Protein AF-A0A9W6MUP1-F1 (afdb_monomer_lite)

Structure (mmCIF, N/CA/C/O backbone):
data_AF-A0A9W6MUP1-F1
#
_entry.id   AF-A0A9W6MUP1-F1
#
loop_
_atom_site.group_PDB
_atom_site.id
_atom_site.type_symbol
_atom_site.label_atom_id
_atom_site.label_alt_id
_atom_site.label_comp_id
_atom_site.label_asym_id
_atom_site.label_entity_id
_atom_site.label_seq_id
_atom_site.pdbx_PDB_ins_code
_atom_site.Cartn_x
_atom_site.Cartn_y
_atom_site.Cartn_z
_atom_site.occupancy
_atom_site.B_iso_or_equiv
_atom_site.auth_seq_id
_atom_site.auth_comp_id
_atom_site.auth_asym_id
_atom_site.auth_atom_id
_atom_site.pdbx_PDB_model_num
ATOM 1 N N . MET A 1 1 ? -12.604 -2.779 -19.911 1.00 37.41 1 MET A N 1
ATOM 2 C CA . MET A 1 1 ? -13.074 -3.951 -19.143 1.00 37.41 1 MET A CA 1
ATOM 3 C C . MET A 1 1 ? -12.880 -3.630 -17.674 1.00 37.41 1 MET A C 1
ATOM 5 O O . MET A 1 1 ? -11.778 -3.252 -17.299 1.00 37.41 1 MET A O 1
ATOM 9 N N . ILE A 1 2 ? -13.951 -3.653 -16.882 1.00 44.38 2 ILE A N 1
ATOM 10 C CA . ILE A 1 2 ? -13.878 -3.456 -15.431 1.00 44.38 2 ILE A CA 1
ATOM 11 C C . ILE A 1 2 ? -13.367 -4.789 -14.880 1.00 44.38 2 ILE A C 1
ATOM 13 O O . ILE A 1 2 ? -14.107 -5.764 -14.878 1.00 44.38 2 ILE A O 1
ATOM 17 N N . ASN A 1 3 ? -12.080 -4.871 -14.537 1.00 47.09 3 ASN A N 1
ATOM 18 C CA . ASN A 1 3 ? -11.564 -6.027 -13.810 1.00 47.09 3 ASN A CA 1
ATOM 19 C C . ASN A 1 3 ? -12.139 -5.958 -12.395 1.00 47.09 3 ASN A C 1
ATOM 21 O O . ASN A 1 3 ? -11.684 -5.160 -11.572 1.00 47.09 3 ASN A O 1
ATOM 25 N N . ASP A 1 4 ? -13.173 -6.758 -12.150 1.00 48.72 4 ASP A N 1
ATOM 26 C CA . ASP A 1 4 ? -13.741 -6.986 -10.829 1.00 48.72 4 ASP A CA 1
ATOM 27 C C . ASP A 1 4 ? -12.688 -7.687 -9.971 1.00 48.72 4 ASP A C 1
ATOM 29 O O . ASP A 1 4 ? -12.510 -8.905 -10.006 1.00 48.72 4 ASP A O 1
ATOM 33 N N . THR A 1 5 ? -11.940 -6.902 -9.199 1.00 58.19 5 THR A N 1
ATOM 34 C CA . THR A 1 5 ? -11.213 -7.465 -8.061 1.00 58.19 5 THR A CA 1
ATOM 35 C C . THR A 1 5 ? -12.240 -8.104 -7.115 1.00 58.19 5 THR A C 1
ATOM 37 O O . THR A 1 5 ? -13.359 -7.592 -7.007 1.00 58.19 5 THR A O 1
ATOM 40 N N . PRO A 1 6 ? -11.901 -9.167 -6.360 1.00 67.19 6 PRO A N 1
ATOM 41 C CA . PRO A 1 6 ? -12.829 -9.762 -5.385 1.00 67.19 6 PRO A CA 1
ATOM 42 C C . PRO A 1 6 ? -13.282 -8.760 -4.303 1.00 67.19 6 PRO A C 1
ATOM 44 O O . PRO A 1 6 ? -14.223 -9.007 -3.547 1.00 67.19 6 PRO A O 1
ATOM 47 N N . PHE A 1 7 ? -12.633 -7.596 -4.234 1.00 66.38 7 PHE A N 1
ATOM 48 C CA . PHE A 1 7 ? -12.956 -6.508 -3.327 1.00 66.38 7 PHE A CA 1
ATOM 49 C C . PHE A 1 7 ? -14.000 -5.524 -3.877 1.00 66.38 7 PHE A C 1
ATOM 51 O O . PHE A 1 7 ? -14.567 -4.773 -3.075 1.00 66.38 7 PHE A O 1
ATOM 58 N N . GLY A 1 8 ? -14.328 -5.585 -5.170 1.00 81.81 8 GLY A N 1
ATOM 59 C CA . GLY A 1 8 ? -15.290 -4.712 -5.839 1.00 81.81 8 GLY A CA 1
ATOM 60 C C . GLY A 1 8 ? -14.639 -3.497 -6.508 1.00 81.81 8 GLY A C 1
ATOM 61 O O . GLY A 1 8 ? -13.470 -3.528 -6.892 1.00 81.81 8 GLY A O 1
ATOM 62 N N . SER A 1 9 ? -15.406 -2.417 -6.665 1.00 89.62 9 SER A N 1
ATOM 63 C CA . SER A 1 9 ? -14.923 -1.153 -7.232 1.00 89.62 9 SER A CA 1
ATOM 64 C C . SER A 1 9 ? -13.933 -0.439 -6.303 1.00 89.62 9 SER A C 1
ATOM 66 O O . SER A 1 9 ? -13.897 -0.683 -5.096 1.00 89.62 9 SER A O 1
ATOM 68 N N . SER A 1 10 ? -13.170 0.518 -6.838 1.00 89.00 10 SER A N 1
ATOM 69 C CA . SER A 1 10 ? -12.209 1.302 -6.047 1.00 89.00 10 SER A CA 1
ATOM 70 C C . SER A 1 10 ? -12.850 2.019 -4.855 1.00 89.00 10 SER A C 1
ATOM 72 O O . SER A 1 10 ? -12.287 2.045 -3.762 1.00 89.00 10 SER A O 1
ATOM 74 N N . GLN A 1 11 ? -14.080 2.519 -5.010 1.00 91.12 11 GLN A N 1
ATOM 75 C CA . GLN A 1 11 ? -14.832 3.104 -3.897 1.00 91.12 11 GLN A CA 1
ATOM 76 C C . GLN A 1 11 ? -15.255 2.064 -2.858 1.00 91.12 11 GLN A C 1
ATOM 78 O O . GLN A 1 11 ? -15.220 2.350 -1.663 1.00 91.12 11 GLN A O 1
ATOM 83 N N . GLN A 1 12 ? -15.622 0.854 -3.286 1.00 91.19 12 GLN A N 1
ATOM 84 C CA . GLN A 1 12 ? -15.945 -0.231 -2.359 1.00 91.19 12 GLN A CA 1
ATOM 85 C C . GLN A 1 12 ? -14.710 -0.673 -1.567 1.00 91.19 12 GLN A C 1
ATOM 87 O O . GLN A 1 12 ? -14.823 -0.901 -0.364 1.00 91.19 12 GLN A O 1
ATOM 92 N N . ILE A 1 13 ? -13.529 -0.722 -2.194 1.00 91.69 13 ILE A N 1
ATOM 93 C CA . ILE A 1 13 ? -12.253 -0.998 -1.513 1.00 91.69 13 ILE A CA 1
ATOM 94 C C . ILE A 1 13 ? -11.989 0.049 -0.428 1.00 91.69 13 ILE A C 1
ATOM 96 O O . ILE A 1 13 ? -11.821 -0.306 0.741 1.00 91.69 13 ILE A O 1
ATOM 100 N N . LYS A 1 14 ? -12.032 1.340 -0.782 1.00 92.81 14 LYS A N 1
ATOM 101 C CA . LYS A 1 14 ? -11.871 2.438 0.180 1.00 92.81 14 LYS A CA 1
ATOM 102 C C . LYS A 1 14 ? -12.838 2.324 1.354 1.00 92.81 14 LYS A C 1
ATOM 104 O O . LYS A 1 14 ? -12.420 2.415 2.505 1.00 92.81 14 LYS A O 1
ATOM 109 N N . GLN A 1 15 ? -14.124 2.126 1.066 1.00 93.38 15 GLN A N 1
ATOM 110 C CA . GLN A 1 15 ? -15.160 2.022 2.091 1.00 93.38 15 GLN A CA 1
ATOM 111 C C . GLN A 1 15 ? -14.922 0.832 3.020 1.00 93.38 15 GLN A C 1
ATOM 113 O O . GLN A 1 15 ? -15.079 0.982 4.228 1.00 93.38 15 GLN A O 1
ATOM 118 N N . LYS A 1 16 ? -14.504 -0.324 2.488 1.00 92.81 16 LYS A N 1
ATOM 119 C CA . LYS A 1 16 ? -14.174 -1.509 3.291 1.00 92.81 16 LYS A CA 1
ATOM 120 C C . LYS A 1 16 ? -13.016 -1.238 4.251 1.00 92.81 16 LYS A C 1
ATOM 122 O O . LYS A 1 16 ? -13.153 -1.512 5.440 1.00 92.81 16 LYS A O 1
ATOM 127 N N . ILE A 1 17 ? -11.926 -0.645 3.763 1.00 92.19 17 ILE A N 1
ATOM 128 C CA . ILE A 1 17 ? -10.753 -0.315 4.589 1.00 92.19 17 ILE A CA 1
ATOM 129 C C . ILE A 1 17 ? -11.123 0.711 5.670 1.00 92.19 17 ILE A C 1
ATOM 131 O O . ILE A 1 17 ? -10.842 0.514 6.851 1.00 92.19 17 ILE A O 1
ATOM 135 N N . GLN A 1 18 ? -11.846 1.773 5.306 1.00 92.62 18 GLN A N 1
ATOM 136 C CA . GLN A 1 18 ? -12.299 2.783 6.268 1.00 92.62 18 GLN A CA 1
ATOM 137 C C . GLN A 1 18 ? -13.288 2.225 7.301 1.00 92.62 18 GLN A C 1
ATOM 139 O O . GLN A 1 18 ? -13.251 2.620 8.467 1.00 92.62 18 GLN A O 1
ATOM 144 N N . ALA A 1 19 ? -14.168 1.305 6.898 1.00 90.44 19 ALA A N 1
ATOM 145 C CA . ALA A 1 19 ? -15.098 0.641 7.803 1.00 90.44 19 ALA A CA 1
ATOM 146 C C . ALA A 1 19 ? -14.368 -0.278 8.791 1.00 90.44 19 ALA A C 1
ATOM 148 O O . ALA A 1 19 ? -14.690 -0.244 9.978 1.00 90.44 19 ALA A O 1
ATOM 149 N N . ALA A 1 20 ? -13.366 -1.035 8.327 1.00 89.75 20 ALA A N 1
ATOM 150 C CA . ALA A 1 20 ? -12.513 -1.858 9.182 1.00 89.75 20 ALA A CA 1
ATOM 151 C C . ALA A 1 20 ? -11.799 -1.000 10.238 1.00 89.75 20 ALA A C 1
ATOM 153 O O . ALA A 1 20 ? -11.906 -1.285 11.430 1.00 89.75 20 ALA A O 1
ATOM 154 N N . TYR A 1 21 ? -11.192 0.116 9.820 1.00 90.44 21 TYR A N 1
ATOM 155 C CA . TYR A 1 21 ? -10.557 1.073 10.729 1.00 90.44 21 TYR A CA 1
ATOM 156 C C . TYR A 1 21 ? -11.538 1.633 11.764 1.00 90.44 21 TYR A C 1
ATOM 158 O O . TYR A 1 21 ? -11.267 1.631 12.964 1.00 90.44 21 TYR A O 1
ATOM 166 N N . LYS A 1 22 ? -12.721 2.078 11.323 1.00 89.56 22 LYS A N 1
ATOM 167 C CA . LYS A 1 22 ? -13.747 2.621 12.222 1.00 89.56 22 LYS A CA 1
ATOM 168 C C . LYS A 1 22 ? -14.215 1.584 13.246 1.00 89.56 22 LYS A C 1
ATOM 170 O O . LYS A 1 22 ? -14.349 1.923 14.420 1.00 89.56 22 LYS A O 1
ATOM 175 N N . ALA A 1 23 ? -14.446 0.344 12.818 1.00 88.06 23 ALA A N 1
ATOM 176 C CA . ALA A 1 23 ? -14.844 -0.747 13.703 1.00 88.06 23 ALA A CA 1
ATOM 177 C C . ALA A 1 23 ? -13.742 -1.084 14.719 1.00 88.06 23 ALA A C 1
ATOM 179 O O . ALA A 1 23 ? -14.034 -1.263 15.901 1.00 88.06 23 ALA A O 1
ATOM 180 N N . ALA A 1 24 ? -12.481 -1.106 14.279 1.00 86.25 24 ALA A N 1
ATOM 181 C CA . ALA A 1 24 ? -11.332 -1.344 15.143 1.00 86.25 24 ALA A CA 1
ATOM 182 C C . ALA A 1 24 ? -11.185 -0.250 16.203 1.00 86.25 24 ALA A C 1
ATOM 184 O O . ALA A 1 24 ? -11.100 -0.554 17.388 1.00 86.25 24 ALA A O 1
ATOM 185 N N . VAL A 1 25 ? -11.225 1.027 15.811 1.00 86.12 25 VAL A N 1
ATOM 186 C CA . VAL A 1 25 ? -11.115 2.166 16.740 1.00 86.12 25 VAL A CA 1
ATOM 187 C C . VAL A 1 25 ? -12.248 2.179 17.773 1.00 86.12 25 VAL A C 1
ATOM 189 O O . VAL A 1 25 ? -12.021 2.538 18.925 1.00 86.12 25 VAL A O 1
ATOM 192 N N . GLN A 1 26 ? -13.453 1.747 17.396 1.00 85.44 26 GLN A N 1
ATOM 193 C CA . GLN A 1 26 ? -14.593 1.632 18.312 1.00 85.44 26 GLN A CA 1
ATOM 194 C C . GLN A 1 26 ? -14.480 0.452 19.293 1.00 85.44 26 GLN A C 1
ATOM 196 O O . GLN A 1 26 ? -15.219 0.415 20.276 1.00 85.44 26 GLN A O 1
ATOM 201 N N . ASN A 1 27 ? -13.568 -0.497 19.059 1.00 79.38 27 ASN A N 1
ATOM 202 C CA . ASN A 1 27 ? -13.382 -1.675 19.896 1.00 79.38 27 ASN A CA 1
ATOM 203 C C . ASN A 1 27 ? -12.103 -1.566 20.750 1.00 79.38 27 ASN A C 1
ATOM 205 O O . ASN A 1 27 ? -10.968 -1.592 20.264 1.00 79.38 27 ASN A O 1
ATOM 209 N N . SER A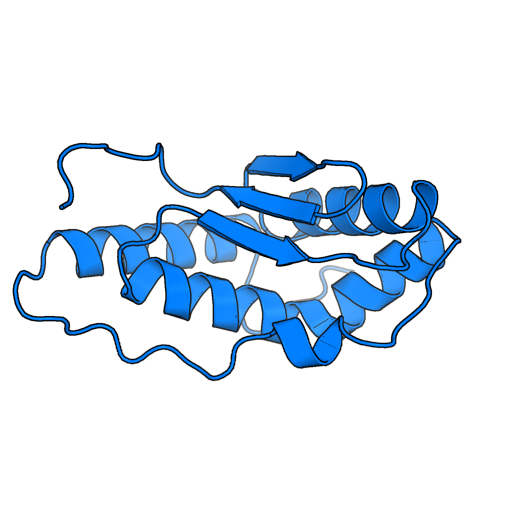 1 28 ? -12.274 -1.462 22.066 1.00 66.50 28 SER A N 1
ATOM 210 C CA . SER A 1 28 ? -11.182 -1.335 23.038 1.00 66.50 28 SER A CA 1
ATOM 211 C C . SER A 1 28 ? -10.392 -2.631 23.271 1.00 66.50 28 SER A C 1
ATOM 213 O O . SER A 1 28 ? -9.292 -2.559 23.808 1.00 66.50 28 SER A O 1
ATOM 215 N N . PHE A 1 29 ? -10.894 -3.794 22.835 1.00 65.75 29 PHE A N 1
ATOM 216 C CA . PHE A 1 29 ? -10.319 -5.109 23.164 1.00 65.75 29 PHE A CA 1
ATOM 217 C C . PHE A 1 29 ? -9.503 -5.772 22.044 1.00 65.75 29 PHE A C 1
ATOM 219 O O . PHE A 1 29 ? -8.930 -6.839 22.266 1.00 65.75 29 PHE A O 1
ATOM 226 N N . MET A 1 30 ? -9.430 -5.185 20.844 1.00 60.16 30 MET A N 1
ATOM 227 C CA . MET A 1 30 ? -8.632 -5.773 19.762 1.00 60.16 30 MET A CA 1
ATOM 228 C C . MET A 1 30 ? -7.135 -5.569 20.021 1.00 60.16 30 MET A C 1
ATOM 230 O O . MET A 1 30 ? -6.618 -4.454 19.947 1.00 60.16 30 MET A O 1
ATOM 234 N N . SER A 1 31 ? -6.465 -6.673 20.359 1.00 55.38 31 SER A N 1
ATOM 235 C CA . SER A 1 31 ? -5.017 -6.773 20.527 1.00 55.38 31 SER A CA 1
ATOM 236 C C . SER A 1 31 ? -4.325 -6.998 19.180 1.00 55.38 31 SER A C 1
ATOM 238 O O . SER A 1 31 ? -4.798 -7.755 18.332 1.00 55.38 31 SER A O 1
ATOM 240 N N . ARG A 1 32 ? -3.182 -6.331 19.017 1.00 56.03 32 ARG A N 1
ATOM 241 C CA . ARG A 1 32 ? -2.352 -6.241 17.812 1.00 56.03 32 ARG A CA 1
ATOM 242 C C . ARG A 1 32 ? -1.665 -7.587 17.536 1.00 56.03 32 ARG A C 1
ATOM 244 O O . ARG A 1 32 ? -0.572 -7.837 18.037 1.00 56.03 32 ARG A O 1
ATOM 251 N N . SER A 1 33 ? -2.284 -8.467 16.751 1.00 54.03 33 SER A N 1
ATOM 252 C CA . SER A 1 33 ? -1.556 -9.592 16.144 1.00 54.03 33 SER A CA 1
ATOM 253 C C . SER A 1 33 ? -0.967 -9.115 14.826 1.00 54.03 33 SER A C 1
ATOM 255 O O . SER A 1 33 ? -1.658 -9.063 13.816 1.00 54.03 33 SER A O 1
ATOM 257 N N . ARG A 1 34 ? 0.300 -8.695 14.867 1.00 54.91 34 ARG A N 1
ATOM 258 C CA . ARG A 1 34 ? 1.031 -8.221 13.690 1.00 54.91 34 ARG A CA 1
ATOM 259 C C . ARG A 1 34 ? 1.257 -9.407 12.749 1.00 54.91 34 ARG A C 1
ATOM 261 O O . ARG A 1 34 ? 1.945 -10.359 13.122 1.00 54.91 34 ARG A O 1
ATOM 268 N N . SER A 1 35 ? 0.654 -9.357 11.567 1.00 56.91 35 SER A N 1
ATOM 269 C CA . SER A 1 35 ? 0.941 -10.287 10.474 1.00 56.91 35 SER A CA 1
ATOM 270 C C . SER A 1 35 ? 2.424 -10.149 10.079 1.00 56.91 35 SER A C 1
ATOM 272 O O . SER A 1 35 ? 2.994 -9.069 10.261 1.00 56.91 35 SER A O 1
ATOM 274 N N . PRO A 1 36 ? 3.097 -11.196 9.562 1.00 56.34 36 PRO A N 1
ATOM 275 C CA . PRO A 1 36 ? 4.481 -11.102 9.079 1.00 56.34 36 PRO A CA 1
ATOM 276 C C . PRO A 1 36 ? 4.691 -10.123 7.904 1.00 56.34 36 PRO A C 1
ATOM 278 O O . PRO A 1 36 ? 5.830 -9.975 7.461 1.00 56.34 36 PRO A O 1
ATOM 281 N N . GLY A 1 37 ? 3.632 -9.431 7.472 1.00 67.62 37 GLY A N 1
ATOM 282 C CA . GLY A 1 37 ? 3.660 -8.240 6.639 1.00 67.62 37 GLY A CA 1
ATOM 283 C C . GLY A 1 37 ? 3.890 -8.545 5.167 1.00 67.62 37 GLY A C 1
ATOM 284 O O . GLY A 1 37 ? 4.698 -9.400 4.789 1.00 67.62 37 GLY A O 1
ATOM 285 N N . ILE A 1 38 ? 3.217 -7.784 4.310 1.00 83.25 38 ILE A N 1
ATOM 286 C CA . ILE A 1 38 ? 3.444 -7.795 2.863 1.00 83.25 38 ILE A CA 1
ATOM 287 C C . ILE A 1 38 ? 4.888 -7.430 2.464 1.00 83.25 38 ILE A C 1
ATOM 289 O O . ILE A 1 38 ? 5.295 -7.697 1.336 1.00 83.25 38 ILE A O 1
ATOM 293 N N . ASP A 1 39 ? 5.694 -6.895 3.387 1.00 78.31 39 ASP A N 1
ATOM 294 C CA . ASP A 1 39 ? 7.105 -6.522 3.210 1.00 78.31 39 ASP A CA 1
ATOM 295 C C . ASP A 1 39 ? 7.965 -7.608 2.545 1.00 78.31 39 ASP A C 1
ATOM 297 O O . ASP A 1 39 ? 8.893 -7.299 1.791 1.00 78.31 39 ASP A O 1
ATOM 301 N N . GLN A 1 40 ? 7.660 -8.889 2.776 1.00 79.44 40 GLN A N 1
ATOM 302 C CA . GLN A 1 40 ? 8.385 -9.991 2.132 1.00 79.44 40 GLN A CA 1
ATOM 303 C C . GLN A 1 40 ? 8.214 -10.009 0.607 1.00 79.44 40 GLN A C 1
ATOM 305 O O . GLN A 1 40 ? 9.128 -10.446 -0.086 1.00 79.44 40 GLN A O 1
ATOM 310 N N . LEU A 1 41 ? 7.090 -9.510 0.077 1.00 81.12 41 LEU A N 1
ATOM 311 C CA . LEU A 1 41 ? 6.861 -9.402 -1.369 1.00 81.12 41 LEU A CA 1
ATOM 312 C C . LEU A 1 41 ? 7.745 -8.330 -2.015 1.00 81.12 41 LEU A C 1
ATOM 314 O O . LEU A 1 41 ? 8.070 -8.426 -3.194 1.00 81.12 41 LEU A O 1
ATOM 318 N N . PHE A 1 42 ? 8.130 -7.309 -1.251 1.00 83.38 42 PHE A N 1
ATOM 319 C CA . PHE A 1 42 ? 8.912 -6.174 -1.737 1.00 83.38 42 PHE A CA 1
ATOM 320 C C . PHE A 1 42 ? 10.413 -6.390 -1.548 1.00 83.38 42 PHE A C 1
ATOM 322 O O . PHE A 1 42 ? 11.235 -5.918 -2.340 1.00 83.38 42 PHE A O 1
ATOM 329 N N . ARG A 1 43 ? 10.794 -7.122 -0.498 1.00 83.00 43 ARG A N 1
ATOM 330 C CA . ARG A 1 43 ? 12.192 -7.385 -0.171 1.00 83.00 43 ARG A CA 1
ATOM 331 C C . ARG A 1 43 ? 12.865 -8.222 -1.265 1.00 83.00 43 ARG A C 1
ATOM 333 O O . ARG A 1 43 ? 12.499 -9.362 -1.517 1.00 83.00 43 ARG A O 1
ATOM 340 N N . GLY A 1 44 ? 13.930 -7.674 -1.850 1.00 80.75 44 GLY A N 1
ATOM 341 C CA . GLY A 1 44 ? 14.754 -8.360 -2.854 1.00 80.75 44 GLY A CA 1
ATOM 342 C C . GLY A 1 44 ? 14.254 -8.225 -4.295 1.00 80.75 44 GLY A C 1
ATOM 343 O O . GLY A 1 44 ? 14.909 -8.730 -5.205 1.00 80.75 44 GLY A O 1
ATOM 344 N N . VAL A 1 45 ? 13.145 -7.516 -4.520 1.00 87.06 45 VAL A N 1
ATOM 345 C CA . VAL A 1 45 ? 12.663 -7.174 -5.862 1.00 87.06 45 VAL A CA 1
ATOM 346 C C . VAL A 1 45 ? 13.314 -5.864 -6.320 1.00 87.06 45 VAL A C 1
ATOM 348 O O . VAL A 1 45 ? 13.505 -4.938 -5.534 1.00 87.06 45 VAL A O 1
ATOM 351 N N . ARG A 1 46 ? 13.662 -5.776 -7.608 1.00 90.75 46 ARG A N 1
ATOM 352 C CA . ARG A 1 46 ? 14.189 -4.556 -8.237 1.00 90.75 46 ARG A CA 1
ATOM 353 C C . ARG A 1 46 ? 13.355 -4.209 -9.458 1.00 90.75 46 ARG A C 1
ATOM 355 O O . ARG A 1 46 ? 13.336 -4.972 -10.420 1.00 90.75 46 ARG A O 1
ATOM 362 N N . LEU A 1 47 ? 12.692 -3.057 -9.430 1.00 90.44 47 LEU A N 1
ATOM 363 C CA . LEU A 1 47 ? 11.863 -2.555 -10.530 1.00 90.44 47 LEU A CA 1
ATOM 364 C C . LEU A 1 47 ? 12.339 -1.166 -10.915 1.00 90.44 47 LEU A C 1
ATOM 366 O O . LEU A 1 47 ? 12.527 -0.338 -10.038 1.00 90.44 47 LEU A O 1
ATOM 370 N N . TYR A 1 48 ? 12.494 -0.872 -12.203 1.00 90.88 48 TYR A N 1
ATOM 371 C CA . TYR A 1 48 ? 12.968 0.448 -12.645 1.00 90.88 48 TYR A CA 1
ATOM 372 C C . TYR A 1 48 ? 12.011 1.159 -13.601 1.00 90.88 48 TYR A C 1
ATOM 374 O O . TYR A 1 48 ? 12.036 2.384 -13.665 1.00 90.88 48 TYR A O 1
ATOM 382 N N . GLY A 1 49 ? 11.167 0.420 -14.326 1.00 94.56 49 GLY A N 1
ATOM 383 C CA . GLY A 1 49 ? 10.211 0.978 -15.282 1.00 94.56 49 GLY A CA 1
ATOM 384 C C . GLY A 1 49 ? 8.878 1.338 -14.636 1.00 94.56 49 GLY A C 1
ATOM 385 O O . GLY A 1 49 ? 8.437 0.660 -13.712 1.00 94.56 49 GLY A O 1
ATOM 386 N N . HIS A 1 50 ? 8.224 2.376 -15.161 1.00 96.12 50 HIS A N 1
ATOM 387 C CA . HIS A 1 50 ? 6.870 2.758 -14.755 1.00 96.12 50 HIS A CA 1
ATOM 388 C C . HIS A 1 50 ? 5.895 1.588 -14.886 1.00 96.12 50 HIS A C 1
ATOM 390 O O . HIS A 1 50 ? 5.262 1.208 -13.905 1.00 96.12 50 HIS A O 1
ATOM 396 N N . ASP A 1 51 ? 5.859 0.966 -16.063 1.00 96.19 51 ASP A N 1
ATOM 397 C CA . ASP A 1 51 ? 4.935 -0.132 -16.352 1.00 96.19 51 ASP A CA 1
ATOM 398 C C . ASP A 1 51 ? 5.255 -1.369 -15.509 1.00 96.19 51 ASP A C 1
ATOM 400 O O . ASP A 1 51 ? 4.351 -1.994 -14.981 1.00 96.19 51 ASP A O 1
ATOM 404 N N . ALA A 1 52 ? 6.538 -1.636 -15.233 1.00 94.38 52 ALA A N 1
ATOM 405 C CA . ALA A 1 52 ? 6.928 -2.695 -14.301 1.00 94.38 52 ALA A CA 1
ATOM 406 C C . ALA A 1 52 ? 6.393 -2.445 -12.878 1.00 94.38 52 ALA A C 1
ATOM 408 O O . ALA A 1 52 ? 6.017 -3.382 -12.179 1.00 94.38 52 ALA A O 1
ATOM 409 N N . GLY A 1 53 ? 6.346 -1.180 -12.447 1.00 94.75 53 GLY A N 1
ATOM 410 C CA . GLY A 1 53 ? 5.692 -0.791 -11.201 1.00 94.75 53 GLY A CA 1
ATOM 411 C C . GLY A 1 53 ? 4.177 -0.996 -11.246 1.00 94.75 53 GLY A C 1
ATOM 412 O O . GLY A 1 53 ? 3.609 -1.532 -10.297 1.00 94.75 53 GLY A O 1
ATOM 413 N N . VAL A 1 54 ? 3.525 -0.610 -12.347 1.00 96.38 54 VAL A N 1
ATOM 414 C CA . VAL A 1 54 ? 2.086 -0.846 -12.554 1.00 96.38 54 VAL A CA 1
ATOM 415 C C . VAL A 1 54 ? 1.779 -2.341 -12.472 1.00 96.38 54 VAL A C 1
ATOM 417 O O . VAL A 1 54 ? 1.006 -2.749 -11.609 1.00 96.38 54 VAL A O 1
ATOM 420 N N . ASP A 1 55 ? 2.452 -3.154 -13.284 1.00 95.00 55 ASP A N 1
ATOM 421 C CA . ASP A 1 55 ? 2.248 -4.600 -13.369 1.00 95.00 55 ASP A CA 1
ATOM 422 C C . ASP A 1 55 ? 2.461 -5.284 -12.016 1.00 95.00 55 ASP A C 1
ATOM 424 O O . ASP A 1 55 ? 1.677 -6.147 -11.613 1.00 95.00 55 ASP A O 1
ATOM 428 N N . PHE A 1 56 ? 3.496 -4.879 -11.275 1.00 93.94 56 PHE A N 1
ATOM 429 C CA . PHE A 1 56 ? 3.773 -5.414 -9.945 1.00 93.94 56 PHE A CA 1
ATOM 430 C C . PHE A 1 56 ? 2.642 -5.097 -8.959 1.00 93.94 56 PHE A C 1
ATOM 432 O O . PHE A 1 56 ? 2.141 -5.990 -8.272 1.00 93.94 56 PHE A O 1
ATOM 439 N N . ALA A 1 57 ? 2.202 -3.838 -8.903 1.00 93.44 57 ALA A N 1
ATOM 440 C CA . ALA A 1 57 ? 1.109 -3.437 -8.025 1.00 93.44 57 ALA A CA 1
ATOM 441 C C . ALA A 1 57 ? -0.224 -4.087 -8.416 1.00 93.44 57 ALA A C 1
ATOM 443 O O . ALA A 1 57 ? -0.988 -4.445 -7.525 1.00 93.44 57 ALA A O 1
ATOM 444 N N . GLU A 1 58 ? -0.508 -4.281 -9.707 1.00 93.38 58 GLU A N 1
ATOM 445 C CA . GLU A 1 58 ? -1.708 -4.997 -10.154 1.00 93.38 58 GLU A CA 1
ATOM 446 C C . GLU A 1 58 ? -1.660 -6.478 -9.786 1.00 93.38 58 GLU A C 1
ATOM 448 O O . GLU A 1 58 ? -2.629 -7.009 -9.237 1.00 93.38 58 GLU A O 1
ATOM 453 N N . THR A 1 59 ? -0.517 -7.126 -10.015 1.00 93.00 59 THR A N 1
ATOM 454 C CA . THR A 1 59 ? -0.299 -8.543 -9.688 1.00 93.00 59 THR A CA 1
ATOM 455 C C . THR A 1 59 ? -0.508 -8.807 -8.198 1.00 93.00 59 THR A C 1
ATOM 457 O O . THR A 1 59 ? -1.109 -9.812 -7.816 1.00 93.00 59 THR A O 1
ATOM 460 N N . HIS A 1 60 ? -0.061 -7.882 -7.346 1.00 92.44 60 HIS A N 1
ATOM 461 C CA . HIS A 1 60 ? -0.131 -8.013 -5.891 1.00 92.44 60 HIS A CA 1
ATOM 462 C C . HIS A 1 60 ? -1.257 -7.195 -5.244 1.00 92.44 60 HIS A C 1
ATOM 464 O O . HIS A 1 60 ? -1.326 -7.114 -4.016 1.00 92.44 60 HIS A O 1
ATOM 470 N N . LEU A 1 61 ? -2.181 -6.635 -6.033 1.00 91.69 61 LEU A N 1
ATOM 471 C CA . LEU A 1 61 ? -3.222 -5.727 -5.543 1.00 91.69 61 LEU A CA 1
ATOM 472 C C . LEU A 1 61 ? -4.071 -6.362 -4.438 1.00 91.69 61 LEU A C 1
ATOM 474 O O . LEU A 1 61 ? -4.379 -5.716 -3.440 1.00 91.69 61 LEU A O 1
ATOM 478 N N . SER A 1 62 ? -4.421 -7.640 -4.594 1.00 90.69 62 SER A N 1
ATOM 479 C CA . SER A 1 62 ? -5.231 -8.355 -3.604 1.00 90.69 62 SER A CA 1
ATOM 480 C C . SER A 1 62 ? -4.513 -8.499 -2.263 1.00 90.69 62 SER A C 1
ATOM 482 O O . SER A 1 62 ? -5.126 -8.275 -1.222 1.00 90.69 62 SER A O 1
ATOM 484 N N . SER A 1 63 ? -3.214 -8.807 -2.286 1.00 91.06 63 SER A N 1
ATOM 485 C CA . SER A 1 63 ? -2.387 -8.885 -1.080 1.00 91.06 63 SER A CA 1
ATOM 486 C C . SER A 1 63 ? -2.234 -7.513 -0.423 1.00 91.06 63 SER A C 1
ATOM 488 O O . SER A 1 63 ? -2.371 -7.411 0.790 1.00 91.06 63 SER A O 1
ATOM 490 N N . ILE A 1 64 ? -2.038 -6.446 -1.211 1.00 93.25 64 ILE A N 1
ATOM 491 C CA . ILE A 1 64 ? -1.943 -5.065 -0.701 1.00 93.25 64 ILE A CA 1
ATOM 492 C C . ILE A 1 64 ? -3.251 -4.641 -0.019 1.00 93.25 64 ILE A C 1
ATOM 494 O O . ILE A 1 64 ? -3.224 -4.039 1.052 1.00 93.25 64 ILE A O 1
ATOM 498 N N . ILE A 1 65 ? -4.406 -4.960 -0.613 1.00 92.75 65 ILE A N 1
ATOM 499 C CA . ILE A 1 65 ? -5.713 -4.641 -0.021 1.00 92.75 65 ILE A CA 1
ATOM 500 C C . ILE A 1 65 ? -5.947 -5.448 1.258 1.00 92.75 65 ILE A C 1
ATOM 502 O O . ILE A 1 65 ? -6.474 -4.902 2.226 1.00 92.75 65 ILE A O 1
ATOM 506 N N . GLN A 1 66 ? -5.568 -6.727 1.273 1.00 91.62 66 GLN A N 1
ATOM 507 C CA . GLN A 1 66 ? -5.680 -7.555 2.469 1.00 91.62 66 GLN A CA 1
ATOM 508 C C . GLN A 1 66 ? -4.829 -6.991 3.614 1.00 91.62 66 GLN A C 1
ATOM 510 O O . GLN A 1 66 ? -5.357 -6.795 4.705 1.00 91.62 66 GLN A O 1
ATOM 515 N N . GLU A 1 67 ? -3.570 -6.638 3.351 1.00 91.75 67 GLU A N 1
ATOM 516 C CA . GLU A 1 67 ? -2.698 -6.000 4.343 1.00 91.75 67 GLU A CA 1
ATOM 517 C C . GLU A 1 67 ? -3.300 -4.679 4.846 1.00 91.75 67 GLU A C 1
ATOM 519 O O . GLU A 1 67 ? -3.340 -4.422 6.044 1.00 91.75 67 GLU A O 1
ATOM 524 N N . ALA A 1 68 ? -3.860 -3.854 3.955 1.00 92.00 68 ALA A N 1
ATOM 525 C CA . ALA A 1 68 ? -4.508 -2.605 4.353 1.00 92.00 68 ALA A CA 1
ATOM 526 C C . ALA A 1 68 ? -5.730 -2.832 5.262 1.00 92.00 68 ALA A C 1
ATOM 528 O O . ALA A 1 68 ? -5.986 -2.032 6.162 1.00 92.00 68 ALA A O 1
ATOM 529 N N . LEU A 1 69 ? -6.492 -3.910 5.049 1.00 91.38 69 LEU A N 1
ATOM 530 C CA . LEU A 1 69 ? -7.599 -4.298 5.929 1.00 91.38 69 LEU A CA 1
ATOM 531 C C . LEU A 1 69 ? -7.097 -4.787 7.293 1.00 91.38 69 LEU A C 1
ATOM 533 O O . LEU A 1 69 ? -7.711 -4.459 8.309 1.00 91.38 69 LEU A O 1
ATOM 537 N N . GLU A 1 70 ? -6.001 -5.544 7.318 1.00 89.75 70 GLU A N 1
ATOM 538 C CA . GLU A 1 70 ? -5.359 -6.020 8.547 1.00 89.75 70 GLU A CA 1
ATOM 539 C C . GLU A 1 70 ? -4.801 -4.845 9.371 1.00 89.75 70 GLU A C 1
ATOM 541 O O . GLU A 1 70 ? -5.105 -4.735 10.562 1.00 89.75 70 GLU A O 1
ATOM 546 N N . GLU A 1 71 ? -4.094 -3.906 8.737 1.00 89.25 71 GLU A N 1
ATOM 547 C CA . GLU A 1 71 ? -3.570 -2.694 9.384 1.00 89.25 71 GLU A CA 1
ATOM 548 C C . GLU A 1 71 ? -4.693 -1.769 9.873 1.00 89.25 71 GLU A C 1
ATOM 550 O O . GLU A 1 71 ? -4.678 -1.290 11.010 1.00 89.25 71 GLU A O 1
ATOM 555 N N . ALA A 1 72 ? -5.746 -1.587 9.071 1.00 89.31 72 ALA A N 1
ATOM 556 C CA . ALA A 1 72 ? -6.946 -0.879 9.506 1.00 89.31 72 ALA A CA 1
ATOM 557 C C . ALA A 1 72 ? -7.583 -1.555 10.736 1.00 89.31 72 ALA A C 1
ATOM 559 O O . ALA A 1 72 ? -7.954 -0.875 11.696 1.00 89.31 72 ALA A O 1
ATOM 560 N N . GLY A 1 73 ? -7.653 -2.890 10.744 1.00 86.75 73 GLY A N 1
ATOM 561 C CA . GLY A 1 73 ? -8.081 -3.700 11.888 1.00 86.75 73 GLY A CA 1
ATOM 562 C C . GLY A 1 73 ? -7.201 -3.522 13.133 1.00 86.75 73 GLY A C 1
ATOM 563 O O . GLY A 1 73 ? -7.691 -3.617 14.259 1.00 86.75 73 GLY A O 1
ATOM 564 N N . CYS A 1 74 ? -5.927 -3.182 12.943 1.00 85.31 74 CYS A N 1
ATOM 565 C CA . CYS A 1 74 ? -4.975 -2.849 14.003 1.00 85.31 74 CYS A CA 1
ATOM 566 C C . CYS A 1 74 ? -5.040 -1.384 14.459 1.00 85.31 74 CYS A C 1
ATOM 568 O O . CYS A 1 74 ? -4.201 -0.968 15.256 1.00 85.31 74 CYS A O 1
ATOM 570 N N . LYS A 1 75 ? -6.047 -0.618 14.012 1.00 87.69 75 LYS A N 1
ATOM 571 C CA . LYS A 1 75 ? -6.205 0.822 14.286 1.00 87.69 75 LYS A CA 1
ATOM 572 C C . LYS A 1 75 ? -5.112 1.683 13.649 1.00 87.69 75 LYS A C 1
ATOM 574 O O . LYS A 1 75 ? -4.968 2.846 14.032 1.00 87.69 75 LYS A O 1
ATOM 579 N N . GLU A 1 76 ? -4.390 1.169 12.657 1.00 87.88 76 GLU A N 1
ATOM 580 C CA . GLU A 1 76 ? -3.477 1.996 11.878 1.00 87.88 76 GLU A CA 1
ATOM 581 C C . GLU A 1 76 ? -4.264 2.820 10.844 1.00 87.88 76 GLU A C 1
ATOM 583 O O . GLU A 1 76 ? -5.197 2.316 10.208 1.00 87.88 76 GLU A O 1
ATOM 588 N N . PRO A 1 77 ? -3.940 4.112 10.668 1.00 91.31 77 PRO A N 1
ATOM 589 C CA . PRO A 1 77 ? -4.633 4.997 9.729 1.00 91.31 77 PRO A CA 1
ATOM 590 C C . PRO A 1 77 ? -4.135 4.861 8.276 1.00 91.31 77 PRO A C 1
ATOM 592 O O . PRO A 1 77 ? -4.674 5.512 7.369 1.00 91.31 77 PRO A O 1
ATOM 595 N N . SER A 1 78 ? -3.083 4.069 8.064 1.00 93.19 78 SER A N 1
ATOM 596 C CA . SER A 1 78 ? -2.366 3.939 6.798 1.00 93.19 78 SER A CA 1
ATOM 597 C C . SER A 1 78 ? -1.556 2.645 6.713 1.00 93.19 78 SER A C 1
ATOM 599 O O . SER A 1 78 ? -1.165 2.102 7.741 1.00 93.19 78 SER A O 1
ATOM 601 N N . LEU A 1 79 ? -1.221 2.235 5.488 1.00 93.12 79 LEU A N 1
ATOM 602 C CA . LEU A 1 79 ? -0.257 1.177 5.173 1.00 93.12 79 LEU A CA 1
ATOM 603 C C . LEU A 1 79 ? 0.939 1.797 4.455 1.00 93.12 79 LEU A C 1
ATOM 605 O O . LEU A 1 79 ? 0.752 2.490 3.454 1.00 93.12 79 LEU A O 1
ATOM 609 N N . THR A 1 80 ? 2.150 1.512 4.924 1.00 92.81 80 THR A N 1
ATOM 610 C CA . THR A 1 80 ? 3.392 1.885 4.240 1.00 92.81 80 THR A CA 1
ATOM 611 C C . THR A 1 80 ? 4.006 0.651 3.597 1.00 92.81 80 THR A C 1
ATOM 613 O O . THR A 1 80 ? 4.262 -0.336 4.273 1.00 92.81 80 THR A O 1
ATOM 616 N N . LEU A 1 81 ? 4.237 0.727 2.290 1.00 92.00 81 LEU A N 1
ATOM 617 C CA . LEU A 1 81 ? 4.937 -0.275 1.498 1.00 92.00 81 LEU A CA 1
ATOM 618 C C . LEU A 1 81 ? 6.367 0.212 1.275 1.00 92.00 81 LEU A C 1
ATOM 620 O O . LEU A 1 81 ? 6.572 1.215 0.586 1.00 92.00 81 LEU A O 1
ATOM 624 N N . GLU A 1 82 ? 7.347 -0.478 1.844 1.00 90.75 82 GLU A N 1
ATOM 625 C CA . GLU A 1 82 ? 8.761 -0.168 1.629 1.00 90.75 82 GLU A CA 1
ATOM 626 C C . GLU A 1 82 ? 9.198 -0.649 0.236 1.00 90.75 82 GLU A C 1
ATOM 628 O O . GLU A 1 82 ? 9.094 -1.825 -0.105 1.00 90.75 82 GLU A O 1
ATOM 633 N N . THR A 1 83 ? 9.708 0.260 -0.594 1.00 85.75 83 THR A N 1
ATOM 634 C CA . THR A 1 83 ? 10.072 0.002 -1.997 1.00 85.75 83 THR A CA 1
ATOM 635 C C . THR A 1 83 ? 11.584 -0.087 -2.212 1.00 85.75 83 THR A C 1
ATOM 637 O O . THR A 1 83 ? 12.050 0.195 -3.308 1.00 85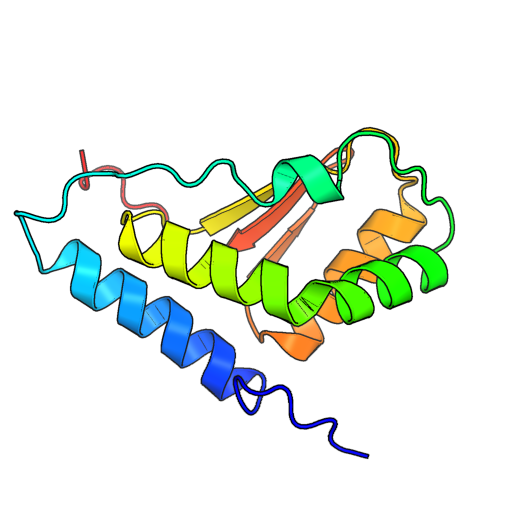.75 83 THR A O 1
ATOM 640 N N . TYR A 1 84 ? 12.347 -0.427 -1.167 1.00 81.31 84 TYR A N 1
ATOM 641 C CA . TYR A 1 84 ? 13.816 -0.536 -1.077 1.00 81.31 84 TYR A CA 1
ATOM 642 C C . TYR A 1 84 ? 14.629 -0.252 -2.359 1.00 81.31 84 TYR A C 1
ATOM 644 O O . TYR A 1 84 ? 15.216 0.820 -2.485 1.00 81.31 84 TYR A O 1
ATOM 652 N N . ASP A 1 85 ? 14.668 -1.205 -3.299 1.00 85.94 85 ASP A N 1
ATOM 653 C CA . ASP A 1 85 ? 15.513 -1.161 -4.502 1.00 85.94 85 ASP A CA 1
ATOM 654 C C . ASP A 1 85 ? 14.744 -0.726 -5.773 1.00 85.94 85 ASP A C 1
ATOM 656 O O . ASP A 1 85 ? 15.181 -0.979 -6.901 1.00 85.94 85 ASP A O 1
ATOM 660 N N . PHE A 1 86 ? 13.573 -0.103 -5.629 1.00 92.44 86 PHE A N 1
ATOM 661 C CA . PHE A 1 86 ? 12.748 0.311 -6.760 1.00 92.44 86 PHE A CA 1
ATOM 662 C C . PHE A 1 86 ? 13.209 1.679 -7.272 1.00 92.44 86 PHE A C 1
ATOM 664 O O . PHE A 1 86 ? 13.428 2.632 -6.526 1.00 92.44 86 PHE A O 1
ATOM 671 N N . GLY A 1 87 ? 13.327 1.798 -8.588 1.00 93.25 87 GLY A N 1
ATOM 672 C CA . GLY A 1 87 ? 13.528 3.055 -9.280 1.00 93.25 87 GLY A CA 1
ATOM 673 C C . GLY A 1 87 ? 12.310 3.970 -9.161 1.00 93.25 87 GLY A C 1
ATOM 674 O O . GLY A 1 87 ? 11.164 3.527 -9.086 1.00 93.25 87 GLY A O 1
ATOM 675 N N . VAL A 1 88 ? 12.565 5.277 -9.230 1.00 94.25 88 VAL A N 1
ATOM 676 C CA . VAL A 1 88 ? 11.549 6.336 -9.088 1.00 94.25 88 VAL A CA 1
ATOM 677 C C . VAL A 1 88 ? 10.367 6.148 -10.044 1.00 94.25 88 VAL A C 1
ATOM 679 O O . VAL A 1 88 ? 9.225 6.379 -9.654 1.00 94.25 88 VAL A O 1
ATOM 682 N N . ALA A 1 89 ? 10.615 5.703 -11.280 1.00 94.94 89 ALA A N 1
ATOM 683 C CA . ALA A 1 89 ? 9.542 5.473 -12.243 1.00 94.94 89 ALA A CA 1
ATOM 684 C C . ALA A 1 89 ? 8.645 4.291 -11.840 1.00 94.94 89 ALA A C 1
ATOM 686 O O . ALA A 1 89 ? 7.428 4.417 -11.933 1.00 94.94 89 ALA A O 1
ATOM 687 N N . ALA A 1 90 ? 9.210 3.195 -11.319 1.00 95.44 90 ALA A N 1
ATOM 688 C CA . ALA A 1 90 ? 8.427 2.069 -10.805 1.00 95.44 90 ALA A CA 1
ATOM 689 C C . ALA A 1 90 ? 7.569 2.476 -9.599 1.00 95.44 90 ALA A C 1
ATOM 691 O O . ALA A 1 90 ? 6.380 2.170 -9.561 1.00 95.44 90 ALA A O 1
ATOM 692 N N . ILE A 1 91 ? 8.132 3.249 -8.663 1.00 95.38 91 ILE A N 1
ATOM 693 C CA . ILE A 1 91 ? 7.383 3.808 -7.524 1.00 95.38 91 ILE A CA 1
ATOM 694 C C . ILE A 1 91 ? 6.218 4.677 -8.020 1.00 95.38 91 ILE A C 1
ATOM 696 O O . ILE A 1 91 ? 5.099 4.564 -7.520 1.00 95.38 91 ILE A O 1
ATOM 700 N N . ALA A 1 92 ? 6.454 5.523 -9.027 1.00 95.69 92 ALA A N 1
ATOM 701 C CA . ALA A 1 92 ? 5.414 6.363 -9.612 1.00 95.69 92 ALA A CA 1
ATOM 702 C C . ALA A 1 92 ? 4.294 5.538 -10.271 1.00 95.69 92 ALA A C 1
ATOM 704 O O . ALA A 1 92 ? 3.121 5.842 -10.045 1.00 95.69 92 ALA A O 1
ATOM 705 N N . GLY A 1 93 ? 4.644 4.486 -11.020 1.00 96.19 93 GLY A N 1
ATOM 706 C CA . GLY A 1 93 ? 3.681 3.576 -11.648 1.00 96.19 93 GLY A CA 1
ATOM 707 C C . GLY A 1 93 ? 2.825 2.832 -10.627 1.00 96.19 93 GLY A C 1
ATOM 708 O O . GLY A 1 93 ? 1.597 2.867 -10.702 1.00 96.19 93 GLY A O 1
ATOM 709 N N . MET A 1 94 ? 3.459 2.271 -9.595 1.00 96.25 94 MET A N 1
ATOM 710 C CA . MET A 1 94 ? 2.755 1.668 -8.461 1.00 96.25 94 MET A CA 1
ATOM 711 C C . MET A 1 94 ? 1.800 2.657 -7.788 1.00 96.25 94 MET A C 1
ATOM 713 O O . MET A 1 94 ? 0.636 2.349 -7.548 1.00 96.25 94 MET A O 1
ATOM 717 N N . ALA A 1 95 ? 2.267 3.867 -7.482 1.00 96.62 95 ALA A N 1
ATOM 718 C CA . ALA A 1 95 ? 1.443 4.860 -6.807 1.00 96.62 95 ALA A CA 1
ATOM 719 C C . ALA A 1 95 ? 0.254 5.315 -7.666 1.00 96.62 95 ALA A C 1
ATOM 721 O O . ALA A 1 95 ? -0.830 5.551 -7.131 1.00 96.62 95 ALA A O 1
ATOM 722 N N . ALA A 1 96 ? 0.438 5.440 -8.983 1.00 96.06 96 ALA A N 1
ATOM 723 C CA . ALA A 1 96 ? -0.635 5.774 -9.912 1.00 96.06 96 ALA A CA 1
ATOM 724 C C . ALA A 1 96 ? -1.728 4.699 -9.903 1.00 96.06 96 ALA A C 1
ATOM 726 O O . ALA A 1 96 ? -2.893 5.021 -9.647 1.00 96.06 96 ALA A O 1
ATOM 727 N N . ILE A 1 97 ? -1.348 3.430 -10.078 1.00 96.12 97 ILE A N 1
ATOM 728 C CA . ILE A 1 97 ? -2.327 2.346 -10.144 1.00 96.12 97 ILE A CA 1
ATOM 729 C C . ILE A 1 97 ? -2.988 2.082 -8.790 1.00 96.12 97 ILE A C 1
ATOM 731 O O . ILE A 1 97 ? -4.189 1.834 -8.728 1.00 96.12 97 ILE A O 1
ATOM 735 N N . LEU A 1 98 ? -2.266 2.237 -7.676 1.00 95.94 98 LEU A N 1
ATOM 736 C CA . LEU A 1 98 ? -2.859 2.116 -6.344 1.00 95.94 98 LEU A CA 1
ATOM 737 C C . LEU A 1 98 ? -3.903 3.207 -6.083 1.00 95.94 98 LEU A C 1
ATOM 739 O O . LEU A 1 98 ? -4.960 2.896 -5.532 1.00 95.94 98 LEU A O 1
ATOM 743 N N . ARG A 1 99 ? -3.687 4.458 -6.520 1.00 95.62 99 ARG A N 1
ATOM 744 C CA . ARG A 1 99 ? -4.727 5.507 -6.427 1.00 95.62 99 ARG A CA 1
ATOM 745 C C . ARG A 1 99 ? -5.957 5.148 -7.245 1.00 95.62 99 ARG A C 1
ATOM 747 O O . ARG A 1 99 ? -7.073 5.271 -6.745 1.00 95.62 99 ARG A O 1
ATOM 754 N N . GLU A 1 100 ? -5.756 4.705 -8.480 1.00 94.88 100 GLU A N 1
ATOM 755 C CA . GLU A 1 100 ? -6.846 4.343 -9.384 1.00 94.88 100 GLU A CA 1
ATOM 756 C C . GLU A 1 100 ? -7.677 3.180 -8.827 1.00 94.88 100 GLU A C 1
ATOM 758 O O . GLU A 1 100 ? -8.905 3.261 -8.733 1.00 94.88 100 GLU A O 1
ATOM 763 N N . ARG A 1 101 ? -7.000 2.109 -8.401 1.00 93.62 101 ARG A N 1
ATOM 764 C CA . ARG A 1 101 ? -7.631 0.860 -7.972 1.00 93.62 101 ARG A CA 1
ATOM 765 C C . ARG A 1 101 ? -8.246 0.932 -6.580 1.00 93.62 101 ARG A C 1
ATOM 767 O O . ARG A 1 101 ? -9.201 0.210 -6.329 1.00 93.62 101 ARG A O 1
ATOM 774 N N . THR A 1 102 ? -7.756 1.796 -5.689 1.00 92.69 102 THR A N 1
ATOM 775 C CA . THR A 1 102 ? -8.229 1.848 -4.289 1.00 92.69 102 THR A CA 1
ATOM 776 C C . THR A 1 102 ? -8.987 3.121 -3.925 1.00 92.69 102 THR A C 1
ATOM 778 O O . THR A 1 102 ? -9.607 3.161 -2.868 1.00 92.69 102 THR A O 1
ATOM 781 N N . ALA A 1 103 ? -8.925 4.179 -4.744 1.00 93.94 103 ALA A N 1
ATOM 782 C CA . ALA A 1 103 ? -9.447 5.515 -4.422 1.00 93.94 103 ALA A CA 1
ATOM 783 C C . ALA A 1 103 ? -8.911 6.120 -3.098 1.00 93.94 103 ALA A C 1
ATOM 785 O O . ALA A 1 103 ? -9.468 7.101 -2.579 1.00 93.94 103 ALA A O 1
ATOM 786 N N . LEU A 1 104 ? -7.840 5.547 -2.538 1.00 93.62 104 LEU A N 1
ATOM 787 C CA . LEU A 1 104 ? -7.157 6.045 -1.351 1.00 93.62 104 LEU A CA 1
ATOM 788 C C . LEU A 1 104 ? -6.199 7.180 -1.706 1.00 93.62 104 LEU A C 1
ATOM 790 O O . LEU A 1 104 ? -5.727 7.311 -2.838 1.00 93.62 104 LEU A O 1
ATOM 794 N N . LYS A 1 105 ? -5.883 8.004 -0.703 1.00 94.88 105 LYS A N 1
ATOM 795 C CA . LYS A 1 105 ? -4.775 8.947 -0.824 1.00 94.88 105 LYS A CA 1
ATOM 796 C C . LYS A 1 105 ? -3.480 8.135 -0.819 1.00 94.88 105 LYS A C 1
ATOM 798 O O . LYS A 1 105 ? -3.286 7.313 0.071 1.00 94.88 105 LYS A O 1
ATOM 803 N N . VAL A 1 106 ? -2.611 8.378 -1.797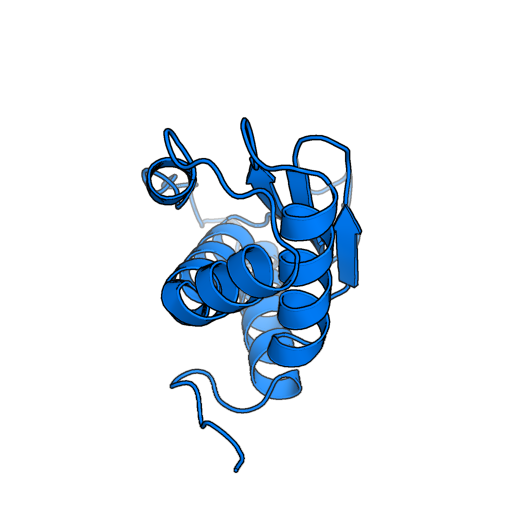 1.00 95.81 106 VAL A N 1
ATOM 804 C CA . VAL A 1 106 ? -1.302 7.719 -1.891 1.00 95.81 106 VAL A CA 1
ATOM 805 C C . VAL A 1 106 ? -0.206 8.770 -1.900 1.00 95.81 106 VAL A C 1
ATOM 807 O O . VAL A 1 106 ? -0.130 9.584 -2.831 1.00 95.81 106 VAL A O 1
ATOM 810 N N . GLU A 1 107 ? 0.631 8.722 -0.872 1.00 95.38 107 GLU A N 1
ATOM 811 C CA . GLU A 1 107 ? 1.850 9.512 -0.731 1.00 95.38 107 GLU A CA 1
ATOM 812 C C . GLU A 1 107 ? 3.066 8.658 -1.084 1.00 95.38 107 GLU A C 1
ATOM 814 O O . GLU A 1 107 ? 3.066 7.443 -0.902 1.00 95.38 107 GLU A O 1
ATOM 819 N N . THR A 1 108 ? 4.098 9.290 -1.633 1.00 93.75 108 THR A N 1
ATOM 820 C CA . THR A 1 108 ? 5.303 8.596 -2.095 1.00 93.75 108 THR A CA 1
ATOM 821 C C . THR A 1 108 ? 6.541 9.320 -1.609 1.00 93.75 108 THR A C 1
ATOM 823 O O . THR A 1 108 ? 6.642 10.541 -1.754 1.00 93.75 108 THR A O 1
ATOM 826 N N . THR A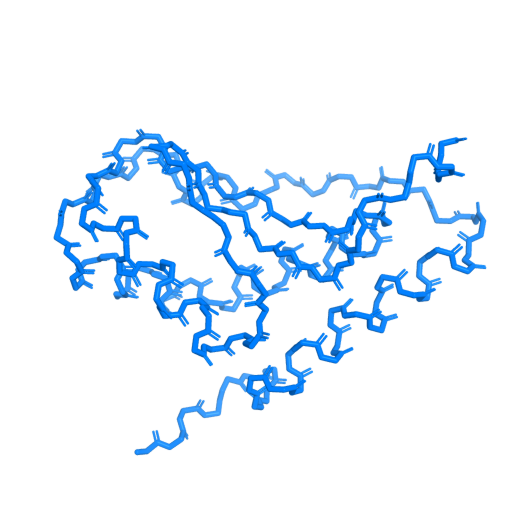 1 109 ? 7.509 8.562 -1.115 1.00 90.00 109 THR A N 1
ATOM 827 C CA . THR A 1 109 ? 8.881 9.023 -0.893 1.00 90.00 109 THR A CA 1
ATOM 828 C C . THR A 1 109 ? 9.820 8.323 -1.880 1.00 90.00 109 THR A C 1
ATOM 830 O O . THR A 1 109 ? 9.374 7.628 -2.793 1.00 90.00 109 THR A O 1
ATOM 833 N N . ARG A 1 110 ? 11.138 8.509 -1.730 1.00 84.88 110 ARG A N 1
ATOM 834 C CA . ARG A 1 110 ? 12.123 7.780 -2.547 1.00 84.88 110 ARG A CA 1
ATOM 835 C C . ARG A 1 110 ? 12.157 6.278 -2.263 1.00 84.88 110 ARG A C 1
ATOM 837 O O . ARG A 1 110 ? 12.675 5.551 -3.098 1.00 84.88 110 ARG A O 1
ATOM 844 N N . SER A 1 111 ? 11.672 5.840 -1.105 1.00 87.44 111 SER A N 1
ATOM 845 C CA . SER A 1 111 ? 11.817 4.458 -0.643 1.00 87.44 111 SER A CA 1
ATOM 846 C C . SER A 1 111 ? 10.521 3.847 -0.126 1.00 87.44 111 SER A C 1
ATOM 848 O O . SER A 1 111 ? 10.563 2.732 0.377 1.00 87.44 111 SER A O 1
ATOM 850 N N . ALA A 1 112 ? 9.391 4.549 -0.216 1.00 91.44 112 ALA A N 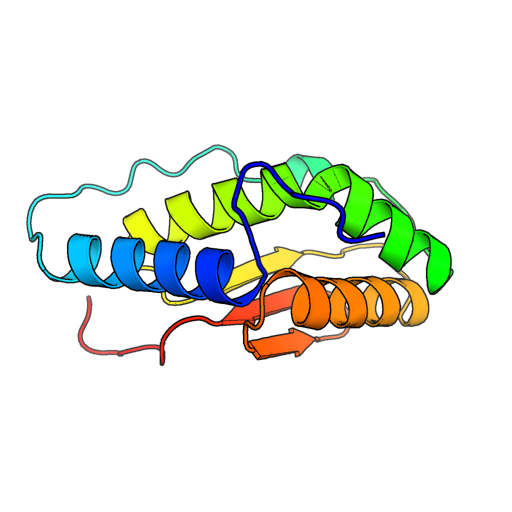1
ATOM 851 C CA . ALA A 1 112 ? 8.129 4.040 0.293 1.00 91.44 112 ALA A CA 1
ATOM 852 C C . ALA A 1 112 ? 6.911 4.614 -0.437 1.00 91.44 112 ALA A C 1
ATOM 854 O O . ALA A 1 112 ? 6.931 5.741 -0.948 1.00 91.44 112 ALA A O 1
ATOM 855 N N . ILE A 1 113 ? 5.827 3.843 -0.415 1.00 94.56 113 ILE A N 1
ATOM 856 C CA . ILE A 1 113 ? 4.489 4.239 -0.852 1.00 94.56 113 ILE A CA 1
ATOM 857 C C . ILE A 1 113 ? 3.546 4.080 0.337 1.00 94.56 113 ILE A C 1
ATOM 859 O O . ILE A 1 113 ? 3.389 2.978 0.852 1.00 94.56 113 ILE A O 1
ATOM 863 N N . THR A 1 114 ? 2.886 5.157 0.751 1.00 94.94 114 THR A N 1
ATOM 864 C CA . THR A 1 114 ? 1.949 5.136 1.878 1.00 94.94 114 THR A CA 1
ATOM 865 C C . THR A 1 114 ? 0.519 5.328 1.387 1.00 94.94 114 THR A C 1
ATOM 867 O O . THR A 1 114 ? 0.180 6.364 0.808 1.00 94.94 114 THR A O 1
ATOM 870 N N . LEU A 1 115 ? -0.333 4.333 1.634 1.00 95.12 115 LEU A N 1
ATOM 871 C CA . LEU A 1 115 ? -1.773 4.384 1.402 1.00 95.12 115 LEU A CA 1
ATOM 872 C C . LEU A 1 115 ? -2.462 4.881 2.673 1.00 95.12 115 LEU A C 1
ATOM 874 O O . LEU A 1 115 ? -2.339 4.262 3.723 1.00 95.12 115 LEU A O 1
ATOM 878 N N . ILE A 1 116 ? -3.202 5.984 2.583 1.00 94.12 116 ILE A N 1
ATOM 879 C CA . ILE A 1 116 ? -3.808 6.664 3.734 1.00 94.12 116 ILE A CA 1
ATOM 880 C C . ILE A 1 116 ? -5.334 6.596 3.619 1.00 94.12 116 ILE A C 1
ATOM 882 O O . ILE A 1 116 ? -5.914 7.054 2.626 1.00 94.12 116 ILE A O 1
ATOM 886 N N . TRP A 1 117 ? -5.994 6.069 4.655 1.00 93.56 117 TRP A N 1
ATOM 887 C CA . TRP A 1 117 ? -7.460 5.981 4.746 1.00 93.56 117 TRP A CA 1
ATOM 888 C C . TR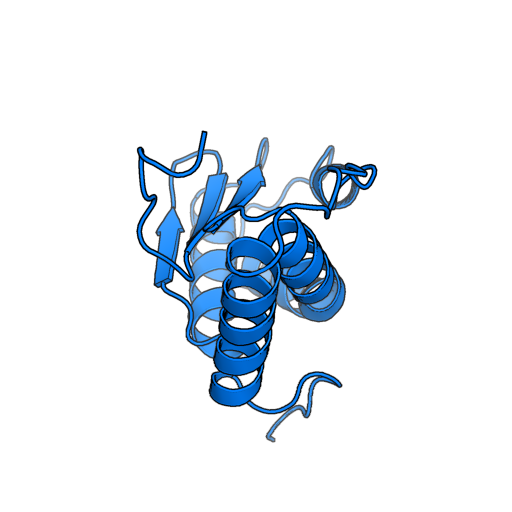P A 1 117 ? -8.060 6.765 5.914 1.00 93.56 117 TRP A C 1
ATOM 890 O O . TRP A 1 117 ? -9.265 7.036 5.891 1.00 93.56 117 TRP A O 1
ATOM 900 N N . ALA A 1 118 ? -7.248 7.176 6.890 1.00 88.38 118 ALA A N 1
ATOM 901 C CA . ALA A 1 118 ? -7.650 8.055 7.981 1.00 88.38 118 ALA A CA 1
ATOM 902 C C . ALA A 1 118 ? -6.561 9.091 8.301 1.00 88.38 118 ALA A C 1
ATOM 904 O O . ALA A 1 118 ? -5.395 8.923 7.955 1.00 88.38 118 ALA A O 1
ATOM 905 N N . VAL A 1 119 ? -6.946 10.189 8.955 1.00 76.12 119 VAL A N 1
ATOM 906 C CA . VAL A 1 119 ? -5.970 11.139 9.506 1.00 76.12 119 VAL A CA 1
ATOM 907 C C . VAL A 1 119 ? -5.307 10.469 10.713 1.00 76.12 119 VAL A C 1
ATOM 909 O O . VAL A 1 119 ? -6.041 9.967 11.568 1.00 76.12 119 VAL A O 1
ATOM 912 N N . PRO A 1 120 ? -3.966 10.463 10.821 1.00 60.84 120 PRO A N 1
ATOM 913 C CA . PRO A 1 120 ? -3.292 9.987 12.021 1.00 60.84 120 PRO A CA 1
ATOM 914 C C . PRO A 1 120 ? -3.803 10.771 13.229 1.00 60.84 120 PRO A C 1
ATOM 916 O O . PRO A 1 120 ? -3.602 11.983 13.314 1.00 60.84 120 PRO A O 1
ATOM 919 N N . ASN A 1 121 ? -4.522 10.103 14.130 1.00 54.59 121 ASN A N 1
ATOM 920 C CA . ASN A 1 121 ? -5.031 10.734 15.337 1.00 54.59 121 ASN A CA 1
ATOM 921 C C . ASN A 1 121 ? -4.048 10.452 16.485 1.00 54.59 121 ASN A C 1
ATOM 923 O O . ASN A 1 121 ? -3.976 9.307 16.935 1.00 54.59 121 ASN A O 1
ATOM 927 N N . PRO A 1 122 ? -3.294 11.455 16.972 1.00 52.16 122 PRO A N 1
ATOM 928 C CA . PRO A 1 122 ? -2.300 11.258 18.028 1.00 52.16 122 PRO A CA 1
ATOM 929 C C . PRO A 1 122 ? -2.900 10.851 19.387 1.00 52.16 122 PRO A C 1
ATOM 931 O O . PRO A 1 122 ? -2.150 10.496 20.286 1.00 52.16 122 PRO A O 1
ATOM 934 N N . GLY A 1 123 ? -4.229 10.878 19.549 1.00 46.88 123 GLY A N 1
ATOM 935 C CA . GLY A 1 123 ? -4.926 10.438 20.766 1.00 46.88 123 GLY A CA 1
ATOM 936 C C . GLY A 1 123 ? -5.345 8.961 20.800 1.00 46.88 123 GLY A C 1
ATOM 937 O O . GLY A 1 123 ? -6.146 8.602 21.656 1.00 46.88 123 GLY A O 1
ATOM 938 N N . LEU A 1 124 ? -4.888 8.124 19.859 1.00 50.16 124 LEU A N 1
ATOM 939 C CA . LEU A 1 124 ? -5.218 6.686 19.798 1.00 50.16 124 LEU A CA 1
ATOM 940 C C . LEU A 1 124 ? -4.220 5.763 20.531 1.00 50.16 124 LEU A C 1
ATOM 942 O O . LEU A 1 124 ? -4.282 4.548 20.340 1.00 50.16 124 LEU A O 1
ATOM 946 N N . ILE A 1 125 ? -3.328 6.321 21.357 1.00 43.56 125 ILE A N 1
ATOM 947 C CA . ILE A 1 125 ? -2.342 5.578 22.163 1.00 43.56 125 ILE A CA 1
ATOM 948 C C . ILE A 1 125 ? -2.808 5.481 23.614 1.00 43.56 125 ILE A C 1
ATOM 950 O O . ILE A 1 125 ? -3.183 6.540 24.168 1.00 43.56 125 ILE A O 1
#

Organism: NCBI:txid374655

Secondary structure (DSSP, 8-state):
----BTTBSHHHHHHHHHHHHHHHHH-TT------S-THHHHTT----SHHHHHHHHHHTHHHHHHHHHHHHHTT-SEEEEE-TT--HHHHHHHHHHHHHHH--EEEE-SSEEEEESS---TT--

pLDDT: mean 84.31, std 14.82, range [37.41, 96.62]

Sequence (125 aa):
MINDTPFGSSQQIKQKIQAAYKAAVQNSFMSRSRSPGIDQLFRGVRLYGHDAGVDFAETHLSSIIQEALEEAGCKEPSLTLETYDFGVAAIAGMAAILRERTALKVETTRSAITLIWAVPNPGLI

Foldseek 3Di:
DPPQDVQGFLVSLLVLLLVLLVVLLVDPPDDDPDDPDPQVVQPPDEEAALVSLQVSCVVCVVVVSVRSSSCSNVNHQKDKHFNARYHPSSQVSNQVNCCRRNVFDWDDDRTIIMTGSDDPDPPSD

Radius of gyration: 14.45 Å; chains: 1; bounding box: 32×22×42 Å